Protein AF-A0AAD8ENQ7-F1 (afdb_monomer_lite)

Radius of gyration: 12.14 Å; chains: 1; bounding box: 24×21×39 Å

Structure (mmCIF, N/CA/C/O backbone):
data_AF-A0AAD8ENQ7-F1
#
_entry.id   AF-A0AAD8ENQ7-F1
#
loop_
_atom_site.group_PDB
_atom_site.id
_atom_site.type_symbol
_atom_site.label_atom_id
_atom_site.label_alt_id
_atom_site.label_comp_id
_atom_site.label_asym_id
_atom_site.label_entity_id
_atom_site.label_seq_id
_atom_site.pdbx_PDB_ins_code
_atom_site.Cartn_x
_atom_site.Cartn_y
_atom_site.Cartn_z
_atom_site.occupancy
_atom_site.B_iso_or_equiv
_atom_site.auth_seq_id
_atom_site.auth_comp_id
_atom_site.auth_asym_id
_atom_site.auth_atom_id
_atom_site.pdbx_PDB_model_num
ATOM 1 N N . TYR A 1 1 ? -0.774 -3.104 -3.404 1.00 92.56 1 TYR A N 1
ATOM 2 C CA . TYR A 1 1 ? -1.402 -4.205 -2.647 1.00 92.56 1 TYR A CA 1
ATOM 3 C C . TYR A 1 1 ? -1.186 -3.987 -1.159 1.00 92.56 1 TYR A C 1
ATOM 5 O O . TYR A 1 1 ? -0.117 -3.505 -0.804 1.00 92.56 1 TYR A O 1
ATOM 13 N N . LYS A 1 2 ? -2.155 -4.352 -0.317 1.00 94.44 2 LYS A N 1
ATOM 14 C CA . LYS A 1 2 ? -2.023 -4.456 1.146 1.00 94.44 2 LYS A CA 1
ATOM 15 C C . LYS A 1 2 ? -2.348 -5.892 1.528 1.00 94.44 2 LYS A C 1
ATOM 17 O O . LYS A 1 2 ? -3.412 -6.376 1.151 1.00 94.44 2 LYS A O 1
ATOM 22 N N . ASP A 1 3 ? -1.410 -6.589 2.158 1.00 95.06 3 ASP A N 1
ATOM 23 C CA . ASP A 1 3 ? -1.566 -7.991 2.577 1.00 95.06 3 ASP A CA 1
ATOM 24 C C . ASP A 1 3 ? -2.075 -8.902 1.439 1.00 95.06 3 ASP A C 1
ATOM 26 O O . ASP A 1 3 ? -2.986 -9.711 1.595 1.00 95.06 3 ASP A O 1
ATOM 30 N N . GLY A 1 4 ? -1.528 -8.703 0.234 1.00 92.50 4 GLY A N 1
ATOM 31 C CA . GLY A 1 4 ? -1.915 -9.444 -0.973 1.00 92.50 4 GLY A CA 1
ATOM 32 C C . GLY A 1 4 ? -3.206 -8.973 -1.659 1.00 92.50 4 GLY A C 1
ATOM 33 O O . GLY A 1 4 ? -3.526 -9.463 -2.738 1.00 92.50 4 GLY A O 1
ATOM 34 N N . ARG A 1 5 ? -3.925 -7.984 -1.112 1.00 92.69 5 ARG A N 1
ATOM 35 C CA . ARG A 1 5 ? -5.156 -7.429 -1.703 1.00 92.69 5 ARG A CA 1
ATOM 36 C C . ARG A 1 5 ? -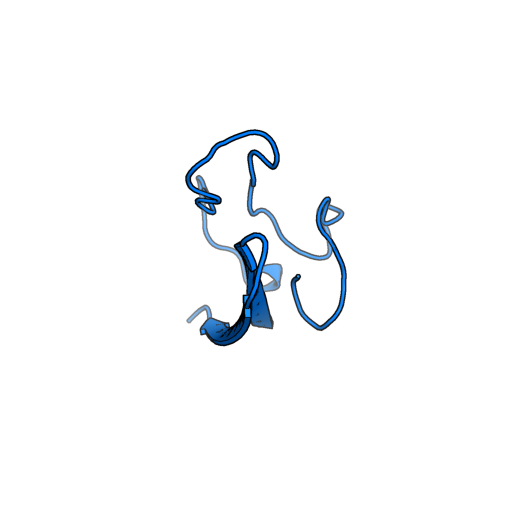4.873 -6.183 -2.542 1.00 92.69 5 ARG A C 1
ATOM 38 O O . ARG A 1 5 ? -4.205 -5.248 -2.083 1.00 92.69 5 ARG A O 1
ATOM 45 N N . ALA A 1 6 ? -5.359 -6.165 -3.782 1.00 91.69 6 ALA A N 1
ATOM 46 C CA . ALA A 1 6 ? -5.263 -4.997 -4.657 1.00 91.69 6 ALA A CA 1
ATOM 47 C C . ALA A 1 6 ? -6.100 -3.831 -4.103 1.00 91.69 6 ALA A C 1
ATOM 49 O O . ALA A 1 6 ? -7.077 -4.048 -3.393 1.00 91.69 6 ALA A O 1
ATOM 50 N N . TYR A 1 7 ? -5.695 -2.600 -4.415 1.00 90.75 7 TYR A N 1
ATOM 51 C CA . TYR A 1 7 ? -6.542 -1.425 -4.197 1.00 90.75 7 TYR A CA 1
ATOM 52 C C . TYR A 1 7 ? -7.734 -1.477 -5.185 1.00 90.75 7 TYR A C 1
ATOM 54 O O . TYR A 1 7 ? -7.515 -1.934 -6.312 1.00 90.75 7 TYR A O 1
ATOM 62 N N . PRO A 1 8 ? -8.956 -1.021 -4.836 1.00 93.12 8 PRO A N 1
ATOM 63 C CA . PRO A 1 8 ? -9.346 -0.319 -3.608 1.00 93.12 8 PRO A CA 1
ATOM 64 C C . PRO A 1 8 ? -9.440 -1.218 -2.371 1.00 93.12 8 PRO A C 1
ATOM 66 O O . PRO A 1 8 ? -9.903 -2.353 -2.441 1.00 93.12 8 PRO A O 1
ATOM 69 N N . TRP A 1 9 ? -9.017 -0.685 -1.222 1.00 91.50 9 TRP A N 1
ATOM 70 C CA . TRP A 1 9 ? -9.164 -1.350 0.072 1.00 91.50 9 TRP A CA 1
ATOM 71 C C . TRP A 1 9 ? -10.482 -0.917 0.729 1.00 91.50 9 TRP A C 1
ATOM 73 O O . TRP A 1 9 ? -10.703 0.282 0.893 1.00 91.50 9 TRP A O 1
ATOM 83 N N . PRO A 1 10 ? -11.376 -1.857 1.089 1.00 83.25 10 PRO A N 1
ATOM 84 C CA . PRO A 1 10 ? -12.559 -1.547 1.890 1.00 83.25 10 PRO A CA 1
ATOM 85 C C . PRO A 1 10 ? -12.159 -0.906 3.226 1.00 83.25 10 PRO A C 1
ATOM 87 O O . PRO A 1 10 ? -11.085 -1.215 3.735 1.00 83.25 10 PRO A O 1
ATOM 90 N N . GLY A 1 11 ? -13.026 -0.083 3.828 1.00 75.69 11 GLY A N 1
ATOM 91 C CA . GLY A 1 11 ? -12.693 0.682 5.044 1.00 75.69 11 GLY A CA 1
ATOM 92 C C . GLY A 1 11 ? -12.193 -0.155 6.233 1.00 75.69 11 GLY A C 1
ATOM 93 O O . GLY A 1 11 ? -11.341 0.303 6.982 1.00 75.69 11 GLY A O 1
ATOM 94 N N . GLU A 1 12 ? -12.638 -1.409 6.354 1.00 81.44 12 GLU A N 1
ATOM 95 C CA . GLU A 1 12 ? -12.154 -2.362 7.373 1.00 81.44 12 GLU A CA 1
ATOM 96 C C . GLU A 1 12 ? -10.718 -2.863 7.114 1.00 81.44 12 GLU A C 1
ATOM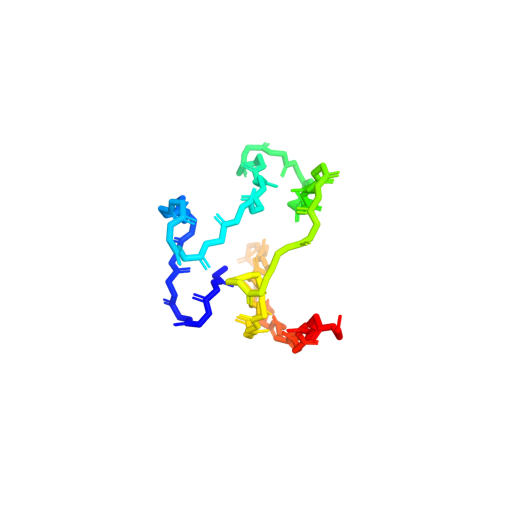 98 O O . GLU A 1 12 ? -10.064 -3.405 8.000 1.00 81.44 12 GLU A O 1
ATOM 103 N N . VAL A 1 13 ? -10.223 -2.727 5.881 1.00 88.44 13 VAL A N 1
ATOM 104 C CA . VAL A 1 13 ? -8.904 -3.211 5.450 1.00 88.44 13 VAL A CA 1
ATOM 105 C C . VAL A 1 13 ? -7.848 -2.121 5.557 1.00 88.44 13 VAL A C 1
ATOM 107 O O . VAL A 1 13 ? -6.725 -2.439 5.936 1.00 88.44 13 VAL A O 1
ATOM 110 N N . SER A 1 14 ? -8.166 -0.882 5.177 1.00 92.19 14 SER A N 1
ATOM 111 C CA . SER A 1 14 ? -7.305 0.291 5.366 1.00 92.19 14 SER A CA 1
ATOM 112 C C . SER A 1 14 ? -8.076 1.577 5.063 1.00 92.19 14 SER A C 1
ATOM 114 O O . SER A 1 14 ? -8.926 1.608 4.171 1.00 92.19 14 SER A O 1
ATOM 116 N N . SER A 1 15 ? -7.733 2.649 5.776 1.00 92.19 15 SER A N 1
ATOM 117 C CA . SER A 1 15 ? -8.204 4.016 5.541 1.00 92.19 15 SER A CA 1
ATOM 118 C C . SER A 1 15 ? -7.453 4.731 4.406 1.00 92.19 15 SER A C 1
ATOM 120 O O . SER A 1 15 ? -7.822 5.837 4.000 1.00 92.19 15 SER A O 1
ATOM 122 N N . PHE A 1 16 ? -6.382 4.118 3.895 1.00 92.94 16 PHE A N 1
ATOM 123 C CA . PHE A 1 16 ? -5.473 4.734 2.943 1.00 92.94 16 PHE A CA 1
ATOM 124 C C . PHE A 1 16 ? -6.088 4.932 1.556 1.00 92.94 16 PHE A C 1
ATOM 126 O O . PHE A 1 16 ? -6.781 4.078 0.998 1.00 92.94 16 PHE A O 1
ATOM 133 N N . ILE A 1 17 ? -5.747 6.069 0.958 1.00 91.31 17 ILE A N 1
ATOM 134 C CA . ILE A 1 17 ? -6.207 6.507 -0.354 1.00 91.31 17 ILE A CA 1
ATOM 135 C C . ILE A 1 17 ? -5.049 6.369 -1.337 1.00 91.31 17 ILE A C 1
ATOM 137 O O . ILE A 1 17 ? -3.951 6.870 -1.099 1.00 91.31 17 ILE A O 1
ATOM 141 N N . LEU A 1 18 ? -5.309 5.724 -2.468 1.00 90.31 18 LEU A N 1
ATOM 142 C CA . LEU A 1 18 ? -4.400 5.666 -3.603 1.00 90.31 18 LEU A CA 1
ATOM 143 C C . LEU A 1 18 ? -5.114 6.264 -4.812 1.00 90.31 18 LEU A C 1
ATOM 145 O O . LEU A 1 18 ? -6.297 6.000 -5.009 1.00 90.31 18 LEU A O 1
ATOM 149 N N . TYR A 1 19 ? -4.396 7.029 -5.631 1.00 87.94 19 TYR A N 1
ATOM 150 C CA . TYR A 1 19 ? -4.864 7.455 -6.951 1.00 87.94 19 TYR A CA 1
ATOM 151 C C . TYR A 1 19 ? -4.180 6.579 -8.008 1.00 87.94 19 TYR A C 1
ATOM 153 O O . TYR A 1 19 ? -3.029 6.858 -8.350 1.00 87.94 19 TYR A O 1
ATOM 161 N N . PRO A 1 20 ? -4.826 5.506 -8.509 1.00 82.50 20 PRO A N 1
ATOM 162 C CA . PRO A 1 20 ? -4.164 4.526 -9.375 1.00 82.50 20 PRO A CA 1
ATOM 163 C C . PRO A 1 20 ? -3.669 5.118 -10.698 1.00 82.50 20 PRO A C 1
ATOM 165 O O . PRO A 1 20 ? -2.657 4.661 -11.221 1.00 82.50 20 PRO A O 1
ATOM 168 N N . GLU A 1 21 ? -4.358 6.154 -11.182 1.00 83.31 21 GLU A N 1
ATOM 169 C CA . GLU A 1 21 ? -4.057 6.872 -12.427 1.00 83.31 21 GLU A CA 1
ATOM 170 C C . GLU A 1 21 ? -2.878 7.851 -12.304 1.00 83.31 21 GLU A C 1
ATOM 172 O O . GLU A 1 21 ? -2.403 8.397 -13.298 1.00 83.31 21 GLU A O 1
ATOM 177 N N . SER A 1 22 ? -2.396 8.116 -11.085 1.00 85.69 22 SER A N 1
ATOM 178 C CA . SER A 1 22 ? -1.228 8.970 -10.885 1.00 85.69 22 SER A CA 1
ATOM 179 C C . SER A 1 22 ? 0.042 8.227 -11.299 1.00 85.69 22 SER A C 1
ATOM 181 O O . SER A 1 22 ? 0.299 7.121 -10.822 1.00 85.69 22 SER A O 1
ATOM 183 N N . ALA A 1 23 ? 0.889 8.875 -12.109 1.00 79.56 23 ALA A N 1
ATOM 184 C CA . ALA A 1 23 ? 2.209 8.351 -12.480 1.00 79.56 23 ALA A CA 1
ATOM 185 C C . ALA A 1 23 ? 3.057 7.995 -11.245 1.00 79.56 23 ALA A C 1
ATOM 187 O O . ALA A 1 23 ? 3.810 7.022 -11.253 1.00 79.56 23 ALA A O 1
ATOM 188 N N . ASN A 1 24 ? 2.869 8.750 -10.159 1.00 82.38 24 ASN A N 1
ATOM 189 C CA . ASN A 1 24 ? 3.420 8.441 -8.850 1.00 82.38 24 ASN A CA 1
ATOM 190 C C . ASN A 1 24 ? 2.302 7.846 -7.994 1.00 82.38 24 ASN A C 1
ATOM 192 O O . ASN A 1 24 ? 1.425 8.573 -7.518 1.00 82.38 24 ASN A O 1
ATOM 196 N N . GLN A 1 25 ? 2.322 6.524 -7.823 1.00 84.81 25 GLN A N 1
ATOM 197 C CA . GLN A 1 25 ? 1.370 5.788 -6.991 1.00 84.81 25 GLN A CA 1
ATOM 198 C C . GLN A 1 25 ? 1.642 6.041 -5.500 1.00 84.81 25 GLN A C 1
ATOM 200 O O . GLN A 1 25 ? 2.169 5.193 -4.781 1.00 84.81 25 GLN A O 1
ATOM 205 N N . THR A 1 26 ? 1.300 7.250 -5.057 1.00 90.00 26 THR A N 1
ATOM 206 C CA . THR A 1 26 ? 1.463 7.730 -3.684 1.00 90.00 26 THR A CA 1
ATOM 207 C C . THR A 1 26 ? 0.253 7.346 -2.842 1.00 90.00 26 THR A C 1
ATOM 209 O O . THR A 1 26 ? -0.891 7.586 -3.230 1.00 90.00 26 THR A O 1
ATOM 212 N N . ILE A 1 27 ? 0.518 6.770 -1.672 1.00 90.25 27 ILE A N 1
ATOM 213 C CA . ILE A 1 27 ? -0.491 6.458 -0.663 1.00 90.25 27 ILE A CA 1
ATOM 214 C C . ILE A 1 27 ? -0.678 7.683 0.239 1.00 90.25 27 ILE A C 1
ATOM 216 O O . ILE A 1 27 ? 0.295 8.220 0.768 1.00 90.25 27 ILE A O 1
ATOM 220 N N . TYR A 1 28 ? -1.925 8.108 0.424 1.00 90.31 28 TYR A N 1
ATOM 221 C CA . TYR A 1 28 ? -2.308 9.236 1.268 1.00 90.31 28 TYR A CA 1
ATOM 222 C C . TYR A 1 28 ? -3.187 8.765 2.423 1.00 90.31 28 TYR A C 1
ATOM 224 O O . TYR A 1 28 ? -4.032 7.888 2.256 1.00 90.31 28 TYR A O 1
ATOM 232 N N . SER A 1 29 ? -3.052 9.409 3.577 1.00 89.44 29 SER A N 1
ATOM 233 C CA . SER A 1 29 ? -4.001 9.257 4.676 1.00 89.44 29 SER A CA 1
ATOM 234 C C . SER A 1 29 ? -4.182 10.572 5.422 1.00 89.44 29 SER A C 1
ATOM 236 O O . SER A 1 29 ? -3.244 11.361 5.536 1.00 89.44 29 SER A O 1
ATOM 238 N N . LYS A 1 30 ? -5.400 10.810 5.918 1.00 88.56 30 LYS A N 1
ATOM 239 C CA . LYS A 1 30 ? -5.695 11.924 6.834 1.00 88.56 30 LYS A CA 1
ATOM 240 C C . LYS A 1 30 ? -5.422 11.558 8.293 1.00 88.56 30 LYS A C 1
ATOM 242 O O . LYS A 1 30 ? -5.133 12.441 9.091 1.00 88.56 30 LYS A O 1
ATOM 247 N N . SER A 1 31 ? -5.541 10.279 8.633 1.00 89.81 31 SER A N 1
ATOM 248 C CA . SER A 1 31 ? -5.378 9.745 9.983 1.00 89.81 31 SER A CA 1
ATOM 249 C C . SER A 1 31 ? -4.978 8.283 9.887 1.00 89.81 31 SER A C 1
ATOM 251 O O . SER A 1 31 ? -5.607 7.529 9.151 1.00 89.81 31 SER A O 1
ATOM 253 N N . VAL A 1 32 ? -3.967 7.886 10.644 1.00 92.19 32 VAL A N 1
ATOM 254 C CA . VAL A 1 32 ? -3.522 6.495 10.705 1.00 92.19 32 VAL A CA 1
ATOM 255 C C . VAL A 1 32 ? -4.336 5.765 11.774 1.00 92.19 32 VAL A C 1
ATOM 257 O O . VAL A 1 32 ? -4.453 6.266 12.893 1.00 92.19 32 VAL A O 1
ATOM 260 N N . VAL A 1 33 ? -4.906 4.612 11.429 1.00 92.81 33 VAL A N 1
ATOM 261 C CA . VAL A 1 33 ? -5.665 3.748 12.352 1.00 92.81 33 VAL A CA 1
ATOM 262 C C . VAL A 1 33 ? -5.074 2.343 12.378 1.00 92.81 33 VAL A C 1
ATOM 264 O O . VAL A 1 33 ? -4.395 1.945 11.442 1.00 92.81 33 VAL A O 1
ATOM 267 N N . GLU A 1 34 ? -5.363 1.561 13.417 1.00 93.50 34 GLU A N 1
ATOM 268 C CA . GLU A 1 34 ? -4.808 0.206 13.579 1.00 93.50 34 GLU A CA 1
ATOM 269 C C . GLU A 1 34 ? -5.000 -0.711 12.364 1.00 93.50 34 GLU A C 1
ATOM 271 O O . GLU A 1 34 ? -4.102 -1.473 12.008 1.00 93.50 34 GLU A O 1
ATOM 276 N N . SER A 1 35 ? -6.137 -0.606 11.665 1.00 93.19 35 SER A N 1
ATOM 277 C CA . SER A 1 35 ? -6.380 -1.399 10.453 1.00 93.19 35 SER A CA 1
ATOM 278 C C . SER A 1 35 ? -5.410 -1.074 9.309 1.00 93.19 35 SER A C 1
ATOM 280 O O . SER A 1 35 ? -5.243 -1.896 8.409 1.00 93.19 35 SER A O 1
ATOM 282 N N . ASP A 1 36 ? -4.713 0.066 9.347 1.00 94.88 36 ASP A N 1
ATOM 283 C CA . ASP A 1 36 ? -3.671 0.424 8.383 1.00 94.88 36 ASP A CA 1
ATOM 284 C C . ASP A 1 36 ? -2.362 -0.345 8.597 1.00 94.88 36 ASP A C 1
ATOM 286 O O . ASP A 1 36 ? -1.547 -0.400 7.674 1.00 94.88 36 ASP A O 1
ATOM 290 N N . SER A 1 37 ? -2.148 -0.986 9.748 1.00 95.75 37 SER A N 1
ATOM 291 C CA . SER A 1 37 ? -1.003 -1.880 9.933 1.00 95.75 37 SER A CA 1
ATOM 292 C C . SER A 1 37 ? -1.039 -3.019 8.903 1.00 95.75 37 SER A C 1
ATOM 294 O O . SER A 1 37 ? -2.100 -3.570 8.585 1.00 95.75 37 SER A O 1
ATOM 296 N N . GLY A 1 38 ? 0.119 -3.365 8.340 1.00 95.62 38 GLY A N 1
ATOM 297 C CA . GLY A 1 38 ? 0.229 -4.456 7.372 1.00 95.62 38 GLY A CA 1
ATOM 298 C C . GLY A 1 38 ? 1.402 -4.339 6.404 1.00 95.62 38 GLY A C 1
ATOM 299 O O . GLY A 1 38 ? 2.265 -3.461 6.498 1.00 95.62 38 GLY A O 1
ATOM 300 N N . ASN A 1 39 ? 1.430 -5.263 5.445 1.00 96.81 39 ASN A N 1
ATOM 301 C CA . ASN A 1 39 ? 2.451 -5.335 4.409 1.00 96.81 39 ASN A CA 1
ATOM 302 C C . ASN A 1 39 ? 1.957 -4.697 3.112 1.00 96.81 39 ASN A C 1
ATOM 304 O O . ASN A 1 39 ? 1.094 -5.229 2.405 1.00 96.81 39 ASN A O 1
ATOM 308 N N . TYR A 1 40 ? 2.571 -3.577 2.754 1.00 95.06 40 TYR A N 1
ATOM 309 C CA . TYR A 1 40 ? 2.266 -2.836 1.541 1.00 95.06 40 TYR A CA 1
ATOM 310 C C . TYR A 1 40 ? 3.236 -3.225 0.448 1.00 95.06 40 TYR A C 1
ATOM 312 O O . TYR A 1 40 ? 4.447 -3.115 0.609 1.00 95.06 40 TYR A O 1
ATOM 320 N N . SER A 1 41 ? 2.698 -3.684 -0.675 1.00 94.12 41 SER A N 1
ATOM 321 C CA . SER A 1 41 ? 3.495 -4.056 -1.836 1.00 94.12 41 SER A CA 1
ATOM 322 C C . SER A 1 41 ? 3.154 -3.215 -3.055 1.00 94.12 41 SER A C 1
ATOM 324 O O . SER A 1 41 ? 1.975 -3.080 -3.404 1.00 94.12 41 SER A O 1
ATOM 326 N N . CYS A 1 42 ? 4.178 -2.697 -3.727 1.00 91.38 42 CYS A N 1
ATOM 327 C CA . CYS A 1 42 ? 4.061 -2.001 -5.002 1.00 91.38 42 CYS A CA 1
ATOM 328 C C . CYS A 1 42 ? 4.760 -2.786 -6.119 1.00 91.38 42 CYS A C 1
ATOM 330 O O . CYS A 1 42 ? 5.788 -3.434 -5.907 1.00 91.38 42 CYS A O 1
ATOM 332 N N . LEU A 1 43 ? 4.168 -2.720 -7.311 1.00 90.12 43 LEU A N 1
ATOM 333 C CA . LEU A 1 43 ? 4.737 -3.238 -8.546 1.00 90.12 43 LEU A CA 1
ATOM 334 C C . LEU A 1 43 ? 5.076 -2.048 -9.435 1.00 90.12 43 LEU A C 1
ATOM 336 O O . LEU A 1 43 ? 4.177 -1.346 -9.889 1.00 90.12 43 LEU A O 1
ATOM 340 N N . VAL A 1 44 ? 6.359 -1.853 -9.705 1.00 90.19 44 VAL A 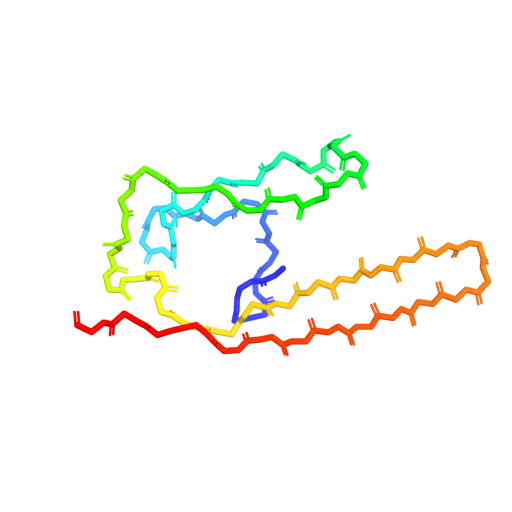N 1
ATOM 341 C CA . VAL A 1 44 ? 6.828 -0.890 -10.700 1.00 90.19 44 VAL A CA 1
ATOM 342 C C . VAL A 1 44 ? 7.150 -1.666 -11.962 1.00 90.19 44 VAL A C 1
ATOM 344 O O . VAL A 1 44 ? 7.970 -2.581 -11.930 1.00 90.19 44 VAL A O 1
ATOM 347 N N . ARG A 1 45 ? 6.500 -1.330 -13.073 1.00 91.19 45 ARG A N 1
ATOM 348 C CA . ARG A 1 45 ? 6.704 -2.017 -14.347 1.00 91.19 45 ARG A CA 1
ATOM 349 C C . ARG A 1 45 ? 6.971 -1.012 -15.459 1.00 91.19 45 ARG A C 1
ATOM 351 O O . ARG A 1 45 ? 6.285 -0.001 -15.549 1.00 91.19 45 ARG A O 1
ATOM 358 N N . ASN A 1 46 ? 7.947 -1.326 -16.302 1.00 91.62 46 ASN A N 1
ATOM 359 C CA . ASN A 1 46 ? 8.123 -0.724 -17.620 1.00 91.62 46 ASN A CA 1
ATOM 360 C C . ASN A 1 46 ? 8.036 -1.826 -18.696 1.00 91.62 46 ASN A C 1
ATOM 362 O O . ASN A 1 46 ? 7.734 -2.983 -18.388 1.00 91.62 46 ASN A O 1
ATOM 366 N N . ASP A 1 47 ? 8.316 -1.482 -19.952 1.00 95.75 47 ASP A N 1
ATOM 367 C CA . ASP A 1 47 ? 8.177 -2.407 -21.088 1.00 95.75 47 ASP A CA 1
ATOM 368 C C . ASP A 1 47 ? 9.062 -3.660 -20.991 1.00 95.75 47 ASP A C 1
ATOM 370 O O . ASP A 1 47 ? 8.775 -4.676 -21.620 1.00 95.75 47 ASP A O 1
ATOM 374 N N . THR A 1 48 ? 10.130 -3.612 -20.193 1.00 96.12 48 THR A N 1
ATOM 375 C CA . THR A 1 48 ? 11.166 -4.657 -20.143 1.00 96.12 48 THR A CA 1
ATOM 376 C C . THR A 1 48 ? 11.340 -5.291 -18.765 1.00 96.12 48 THR A C 1
ATOM 378 O O . THR A 1 48 ? 11.830 -6.411 -18.666 1.00 96.12 48 THR A O 1
ATOM 381 N N . HIS A 1 49 ? 10.935 -4.606 -17.697 1.00 96.00 49 HIS A N 1
ATOM 382 C CA . HIS A 1 49 ? 11.214 -4.981 -16.317 1.00 96.00 49 HIS A CA 1
ATOM 383 C C . HIS A 1 49 ? 9.996 -4.763 -15.426 1.00 96.00 49 HIS A C 1
ATOM 385 O O . HIS A 1 49 ? 9.222 -3.819 -15.584 1.00 96.00 49 HIS A O 1
ATOM 391 N N . ALA A 1 50 ? 9.879 -5.630 -14.428 1.00 94.25 50 ALA A N 1
ATOM 392 C CA . ALA A 1 50 ? 8.928 -5.526 -13.339 1.00 94.25 50 ALA A CA 1
ATOM 393 C C . ALA A 1 50 ? 9.688 -5.680 -12.019 1.00 94.25 50 ALA A C 1
ATOM 395 O O . ALA A 1 50 ? 10.447 -6.631 -11.838 1.00 94.25 50 ALA A O 1
ATOM 396 N N . LEU A 1 51 ? 9.490 -4.739 -11.103 1.00 94.50 51 LEU A N 1
ATOM 397 C CA . LEU A 1 51 ? 10.099 -4.716 -9.783 1.00 94.50 51 LEU A CA 1
ATOM 398 C C . LEU A 1 51 ? 9.004 -4.718 -8.726 1.00 94.50 51 LEU A C 1
ATOM 400 O O . LEU A 1 51 ? 8.137 -3.847 -8.712 1.00 94.50 51 LEU A O 1
ATOM 404 N N . TRP A 1 52 ? 9.077 -5.688 -7.821 1.00 94.50 52 TRP A N 1
ATOM 405 C CA . TRP A 1 52 ? 8.188 -5.788 -6.673 1.00 94.50 52 TRP A CA 1
ATOM 406 C C . TRP A 1 52 ? 8.918 -5.343 -5.411 1.00 94.50 52 TRP A C 1
ATOM 408 O O . TRP A 1 52 ? 10.036 -5.796 -5.144 1.00 94.50 52 TRP A O 1
ATOM 418 N N . ARG A 1 53 ? 8.300 -4.464 -4.623 1.00 95.00 53 ARG A N 1
ATOM 419 C CA . ARG A 1 53 ? 8.827 -4.036 -3.323 1.00 95.00 53 ARG A CA 1
ATOM 420 C C . ARG A 1 53 ? 7.736 -4.122 -2.279 1.00 95.00 53 ARG A C 1
ATOM 422 O O . ARG A 1 53 ? 6.617 -3.683 -2.524 1.00 95.00 53 ARG A O 1
ATOM 429 N N . THR A 1 54 ? 8.091 -4.661 -1.121 1.00 96.31 54 THR A N 1
ATOM 430 C CA . THR A 1 54 ? 7.204 -4.775 0.032 1.00 96.31 54 THR A CA 1
ATOM 431 C C . THR A 1 54 ? 7.807 -4.016 1.201 1.00 96.31 54 THR A C 1
ATOM 433 O O . THR A 1 54 ? 8.995 -4.164 1.484 1.00 96.31 54 THR A O 1
ATOM 436 N N . ILE A 1 55 ? 6.983 -3.215 1.866 1.00 95.25 55 ILE A N 1
ATOM 437 C CA . ILE A 1 55 ? 7.308 -2.526 3.110 1.00 95.25 55 ILE A CA 1
ATOM 438 C C . ILE A 1 55 ? 6.317 -2.965 4.185 1.00 95.25 55 ILE A C 1
ATOM 440 O O . ILE A 1 55 ? 5.138 -3.184 3.900 1.00 95.25 55 ILE A O 1
ATOM 444 N N . ASN A 1 56 ? 6.800 -3.095 5.414 1.00 96.94 56 ASN A N 1
ATOM 445 C CA . ASN A 1 56 ? 5.947 -3.303 6.573 1.00 96.94 56 ASN A CA 1
ATOM 446 C C . ASN A 1 56 ? 5.670 -1.946 7.224 1.00 96.94 56 ASN A C 1
ATOM 448 O O . ASN A 1 56 ? 6.599 -1.166 7.444 1.00 9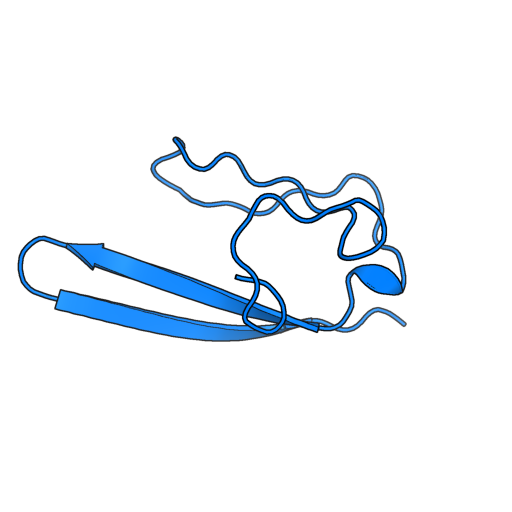6.94 56 ASN A O 1
ATOM 452 N N . PHE A 1 57 ? 4.399 -1.662 7.482 1.00 95.25 57 PHE A N 1
ATOM 453 C CA . PHE A 1 57 ? 3.956 -0.456 8.166 1.00 95.25 57 PHE A CA 1
ATOM 454 C C . PHE A 1 57 ? 3.163 -0.861 9.406 1.00 95.25 57 PHE A C 1
ATOM 456 O O . PHE A 1 57 ? 2.281 -1.717 9.316 1.00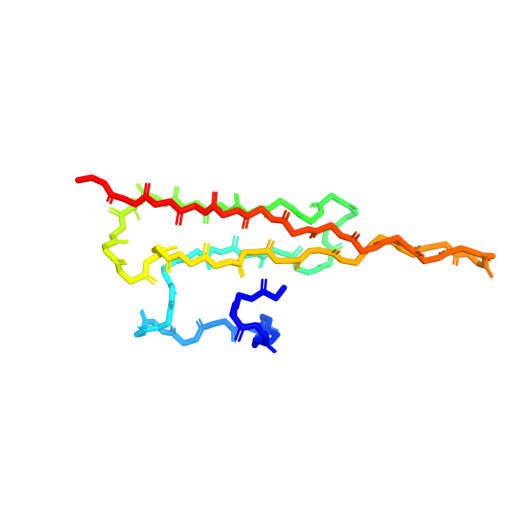 95.25 57 PHE A O 1
ATOM 463 N N . THR A 1 58 ? 3.479 -0.238 10.537 1.00 95.38 58 THR A N 1
ATOM 464 C CA . THR A 1 58 ? 2.906 -0.570 11.843 1.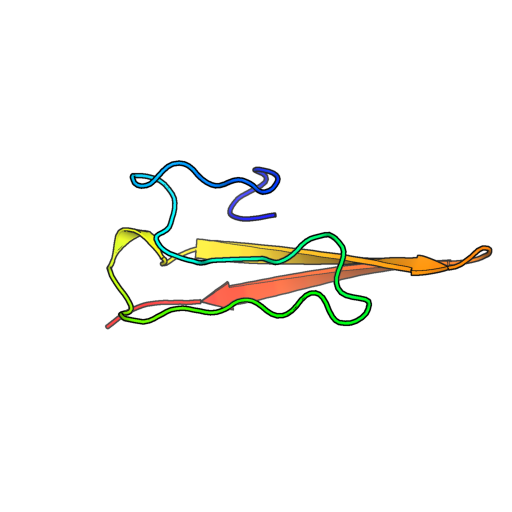00 95.38 58 THR A CA 1
ATOM 465 C C . THR A 1 58 ? 2.518 0.710 12.563 1.00 95.38 58 THR A C 1
ATOM 467 O O . THR A 1 58 ? 3.306 1.657 12.621 1.00 95.38 58 THR A O 1
ATOM 470 N N . VAL A 1 59 ? 1.303 0.718 13.096 1.00 92.88 59 VAL A N 1
ATOM 471 C CA . VAL A 1 59 ? 0.756 1.775 13.951 1.00 92.88 59 VAL A CA 1
ATOM 472 C C . VAL A 1 59 ? 1.067 1.428 15.412 1.00 92.88 59 VAL A C 1
ATOM 474 O O . VAL A 1 59 ? 1.107 0.248 15.756 1.00 92.88 59 VAL A O 1
ATOM 477 N N . MET A 1 60 ? 1.402 2.435 16.227 1.00 79.12 60 MET A N 1
ATOM 478 C CA . MET A 1 60 ? 1.749 2.296 17.653 1.00 79.12 60 MET A CA 1
ATOM 479 C C . MET A 1 60 ? 0.628 2.800 18.551 1.00 79.12 60 MET A C 1
ATOM 481 O O . MET A 1 60 ? 0.021 3.829 18.171 1.00 79.12 60 MET A O 1
#

Organism: Diploptera punctata (NCBI:txid6984)

Foldseek 3Di:
DWPPDDDPDDVQQAQWDFDPPDPPGDIDHPDGDQSNFTKDWDWDDDPPDIDIDIDGDGDD

Secondary structure (DSSP, 8-state):
-BTTBPSSPPTTT---EE-TTSSS--EE-SS--GGG-EEEEEEEE-SS-EEEEEEEE---

pLDDT: mean 91.04, std 4.81, range [75.69, 96.94]

Sequence (60 aa):
YKDGRAYPWPGEVSSFILYPESANQTIYSKSVVESDSGNYSCLVRNDTHALWRTINFTVM

InterPro domains:
  IPR013783 Immunoglobulin-like fold [G3DSA:2.60.40.10] (1-60)
  IPR036179 Immunoglobulin-like domain superfamily [SSF48726] (1-59)